Protein AF-A0A9X2R9X2-F1 (afdb_monomer)

Solvent-accessible surface area (backbone atoms only — not comparable to full-atom values): 8849 Å² total; per-residue (Å²): 135,86,80,82,78,82,82,74,52,70,68,59,53,52,48,53,51,54,56,55,59,63,67,68,75,62,70,73,68,65,77,63,42,38,54,42,75,34,48,37,41,43,43,70,66,67,24,41,33,23,53,71,89,38,83,76,51,44,25,75,41,77,47,82,42,57,13,72,48,71,43,44,38,40,38,40,44,93,69,34,50,70,48,76,49,66,34,38,56,38,80,40,75,71,48,54,66,56,68,79,75,51,66,75,68,50,60,52,51,33,58,73,57,15,47,35,34,35,46,40,69,60,61,47,69,55,76,58,50,67,56,75,76,83,74,64,73,75,73,82,75,79,82,85,73,79,85,132

Structure (mmCIF, N/CA/C/O backbone):
data_AF-A0A9X2R9X2-F1
#
_entry.id   AF-A0A9X2R9X2-F1
#
loop_
_atom_site.group_PDB
_atom_site.id
_atom_site.type_symbol
_atom_site.label_atom_id
_atom_site.label_alt_id
_atom_site.label_comp_id
_atom_site.label_asym_id
_atom_site.label_entity_id
_atom_site.label_seq_id
_atom_site.pdbx_PDB_ins_code
_atom_site.Cartn_x
_atom_site.Cartn_y
_atom_site.Cartn_z
_atom_site.occupancy
_atom_site.B_iso_or_equiv
_atom_site.auth_seq_id
_atom_site.auth_comp_id
_atom_site.auth_asym_id
_atom_site.auth_atom_id
_atom_site.pdbx_PDB_model_num
ATOM 1 N N . MET A 1 1 ? 59.085 -15.765 -18.325 1.00 49.28 1 MET A N 1
ATOM 2 C CA . MET A 1 1 ? 58.396 -15.341 -19.565 1.00 49.28 1 MET A CA 1
ATOM 3 C C . MET A 1 1 ? 57.311 -14.327 -19.203 1.00 49.28 1 MET A C 1
ATOM 5 O O . MET A 1 1 ? 56.300 -14.744 -18.647 1.00 49.28 1 MET A O 1
ATOM 9 N N . PRO A 1 2 ? 57.519 -13.015 -19.410 1.00 61.78 2 PRO A N 1
ATOM 10 C CA . PRO A 1 2 ? 56.484 -12.015 -19.148 1.00 61.78 2 PRO A CA 1
ATOM 11 C C . PRO A 1 2 ? 55.425 -12.047 -20.263 1.00 61.78 2 PRO A C 1
ATOM 13 O O . PRO A 1 2 ? 55.761 -11.990 -21.443 1.00 61.78 2 PRO A O 1
ATOM 16 N N . LYS A 1 3 ? 54.145 -12.179 -19.891 1.00 57.34 3 LYS A N 1
ATOM 17 C CA . LYS A 1 3 ? 53.012 -12.080 -20.823 1.00 57.34 3 LYS A CA 1
ATOM 18 C C . LYS A 1 3 ? 52.876 -10.620 -21.269 1.00 57.34 3 LYS A C 1
ATOM 20 O O . LYS A 1 3 ? 52.757 -9.734 -20.426 1.00 57.34 3 LYS A O 1
ATOM 25 N N . SER A 1 4 ? 52.917 -10.372 -22.575 1.00 58.81 4 SER A N 1
ATOM 26 C CA . SER A 1 4 ? 52.686 -9.053 -23.162 1.00 58.81 4 SER A CA 1
ATOM 27 C C . SER A 1 4 ? 51.247 -8.611 -22.893 1.00 58.81 4 SER A C 1
ATOM 29 O O . SER A 1 4 ? 50.287 -9.301 -23.229 1.00 58.81 4 SER A O 1
ATOM 31 N N . ILE A 1 5 ? 51.097 -7.459 -22.245 1.00 67.75 5 ILE A N 1
ATOM 32 C CA . ILE A 1 5 ? 49.796 -6.856 -21.957 1.00 67.75 5 ILE A CA 1
ATOM 33 C C . ILE A 1 5 ? 49.322 -6.162 -23.244 1.00 67.75 5 ILE A C 1
ATOM 35 O O . ILE A 1 5 ? 50.060 -5.321 -23.764 1.00 67.75 5 ILE A O 1
ATOM 39 N N . PRO A 1 6 ? 48.133 -6.480 -23.790 1.00 65.56 6 PRO A N 1
ATOM 40 C CA . PRO A 1 6 ? 47.664 -5.843 -25.014 1.00 65.56 6 PRO A CA 1
ATOM 41 C C . PRO A 1 6 ? 47.352 -4.360 -24.767 1.00 65.56 6 PRO A C 1
ATOM 43 O O . PRO A 1 6 ? 46.570 -3.993 -23.886 1.00 65.56 6 PRO A O 1
ATOM 46 N N . LEU A 1 7 ? 47.976 -3.496 -25.570 1.00 71.81 7 LEU A N 1
ATOM 47 C CA . LEU A 1 7 ? 47.722 -2.058 -25.615 1.00 71.81 7 LEU A CA 1
ATOM 48 C C . LEU A 1 7 ? 46.351 -1.808 -26.254 1.00 71.81 7 LEU A C 1
ATOM 50 O O . LEU A 1 7 ? 46.219 -1.703 -27.469 1.00 71.81 7 LEU A O 1
ATOM 54 N N . VAL A 1 8 ? 45.311 -1.724 -25.428 1.00 71.75 8 VAL A N 1
ATOM 55 C CA . VAL A 1 8 ? 44.004 -1.215 -25.863 1.00 71.75 8 VAL A CA 1
ATOM 56 C C . VAL A 1 8 ? 44.128 0.266 -26.257 1.00 71.75 8 VAL A C 1
ATOM 58 O O . VAL A 1 8 ? 44.665 1.047 -25.462 1.00 71.75 8 VAL A O 1
ATOM 61 N N . PRO A 1 9 ? 43.646 0.672 -27.449 1.00 79.44 9 PRO A N 1
ATOM 62 C CA . PRO A 1 9 ? 43.796 2.035 -27.947 1.00 79.44 9 PRO A CA 1
ATOM 63 C C . PRO A 1 9 ? 43.114 3.044 -27.017 1.00 79.44 9 PRO A C 1
ATOM 65 O O . PRO A 1 9 ? 42.074 2.757 -26.421 1.00 79.44 9 PRO A O 1
ATOM 68 N N . SER A 1 10 ? 43.691 4.242 -26.901 1.00 72.69 10 SER A N 1
ATOM 69 C CA . SER A 1 10 ? 43.192 5.316 -26.026 1.00 72.69 10 SER A CA 1
ATOM 70 C C . SER A 1 10 ? 41.718 5.646 -26.281 1.00 72.69 10 SER A C 1
ATOM 72 O O . SER A 1 10 ? 40.975 5.857 -25.329 1.00 72.69 10 SER A O 1
ATOM 74 N N . ALA A 1 11 ? 41.263 5.571 -27.535 1.00 75.88 11 ALA A N 1
ATOM 75 C CA . ALA A 1 11 ? 39.859 5.740 -27.908 1.00 75.88 11 ALA A CA 1
ATOM 76 C C . ALA A 1 11 ? 38.932 4.658 -27.316 1.00 75.88 11 ALA A C 1
ATOM 78 O O . ALA A 1 11 ? 37.831 4.971 -26.872 1.00 75.88 11 ALA A O 1
ATOM 79 N N . LEU A 1 12 ? 39.383 3.400 -27.245 1.00 79.00 12 LEU A N 1
ATOM 80 C CA . LEU A 1 12 ? 38.614 2.301 -26.651 1.00 79.00 12 LEU A CA 1
ATOM 81 C C . LEU A 1 12 ? 38.564 2.415 -25.124 1.00 79.00 12 LEU A C 1
ATOM 83 O O . LEU A 1 12 ? 37.537 2.120 -24.520 1.00 79.00 12 LEU A O 1
ATOM 87 N N . ARG A 1 13 ? 39.640 2.907 -24.497 1.00 79.69 13 ARG A N 1
ATOM 88 C CA . ARG A 1 13 ? 39.642 3.228 -23.061 1.00 79.69 13 ARG A CA 1
ATOM 89 C C . ARG A 1 13 ? 38.663 4.356 -22.743 1.00 79.69 13 ARG A C 1
ATOM 91 O O . ARG A 1 13 ? 37.858 4.204 -21.832 1.00 79.69 13 ARG A O 1
ATOM 98 N N . SER A 1 14 ? 38.685 5.442 -23.517 1.00 80.88 14 SER A N 1
ATOM 99 C CA . SER A 1 14 ? 37.747 6.557 -23.347 1.00 80.88 14 SER A CA 1
ATOM 100 C C . SER A 1 14 ? 36.295 6.127 -23.564 1.00 80.88 14 SER A C 1
ATOM 102 O O . SER A 1 14 ? 35.425 6.537 -22.801 1.00 80.88 14 SER A O 1
ATOM 104 N N . LEU A 1 15 ? 36.033 5.251 -24.541 1.00 81.44 15 LEU A N 1
ATOM 105 C CA . LEU A 1 15 ? 34.699 4.697 -24.782 1.00 81.44 15 LEU A CA 1
ATOM 106 C C . LEU A 1 15 ? 34.217 3.818 -23.617 1.00 81.44 15 LEU A C 1
ATOM 108 O O . LEU A 1 15 ? 33.078 3.958 -23.188 1.00 81.44 15 LEU A O 1
ATOM 112 N N . LEU A 1 16 ? 35.079 2.959 -23.063 1.00 82.06 16 LEU A N 1
ATOM 113 C CA . LEU A 1 16 ? 34.740 2.138 -21.894 1.00 82.06 16 LEU A CA 1
ATOM 114 C C . LEU A 1 16 ? 34.454 2.992 -20.652 1.00 82.06 16 LEU A C 1
ATOM 116 O O . LEU A 1 16 ? 33.519 2.693 -19.916 1.00 82.06 16 LEU A O 1
ATOM 120 N N . VAL A 1 17 ? 35.212 4.074 -20.444 1.00 81.81 17 VAL A N 1
ATOM 121 C CA . VAL A 1 17 ? 34.971 5.027 -19.347 1.00 81.81 17 VAL A CA 1
ATOM 122 C C . VAL A 1 17 ? 33.648 5.774 -19.540 1.00 81.81 17 VAL A C 1
ATOM 124 O O . VAL A 1 17 ? 32.902 5.928 -18.576 1.00 81.81 17 VAL A O 1
ATOM 127 N N . LEU A 1 18 ? 33.323 6.187 -20.770 1.00 78.81 18 LEU A N 1
ATOM 128 C CA . LEU A 1 18 ? 32.063 6.865 -21.089 1.00 78.81 18 LEU A CA 1
ATOM 129 C C . LEU A 1 18 ? 30.845 5.939 -20.914 1.00 78.81 18 LEU A C 1
ATOM 131 O O . LEU A 1 18 ? 29.819 6.349 -20.384 1.00 78.81 18 LEU A O 1
ATOM 135 N N . VAL A 1 19 ? 30.950 4.672 -21.324 1.00 77.44 19 VAL A N 1
ATOM 136 C CA . VAL A 1 19 ? 29.879 3.679 -21.125 1.00 77.44 19 VAL A CA 1
ATOM 137 C C . VAL A 1 19 ? 29.709 3.350 -19.637 1.00 77.44 19 VAL A C 1
ATOM 139 O O . VAL A 1 19 ? 28.582 3.255 -19.154 1.00 77.44 19 VAL A O 1
ATOM 142 N N . ALA A 1 20 ? 30.811 3.230 -18.889 1.00 74.19 20 ALA A N 1
ATOM 143 C CA . ALA A 1 20 ? 30.767 2.986 -17.450 1.00 74.19 20 ALA A CA 1
ATOM 144 C C . ALA A 1 20 ? 30.157 4.163 -16.666 1.00 74.19 20 ALA A C 1
ATOM 146 O O . ALA A 1 20 ? 29.413 3.932 -15.713 1.00 74.19 20 ALA A O 1
ATOM 147 N N . SER A 1 21 ? 30.419 5.413 -17.068 1.00 71.25 21 SER A N 1
ATOM 148 C CA . SER A 1 21 ? 29.869 6.593 -16.388 1.00 71.25 21 SER A CA 1
ATOM 149 C C . SER A 1 21 ? 28.363 6.761 -16.608 1.00 71.25 21 SER A C 1
ATOM 151 O O . SER A 1 21 ? 27.658 7.167 -15.686 1.00 71.25 21 SER A O 1
ATOM 153 N N . VAL A 1 22 ? 27.841 6.367 -17.775 1.00 68.19 22 VAL A N 1
ATOM 154 C CA . VAL A 1 22 ? 26.391 6.356 -18.049 1.00 68.19 22 VAL A CA 1
ATOM 155 C C . VAL A 1 22 ? 25.655 5.320 -17.183 1.00 68.19 22 VAL A C 1
ATOM 157 O O . VAL A 1 22 ? 24.515 5.551 -16.787 1.00 68.19 22 VAL A O 1
ATOM 160 N N . GLY A 1 23 ? 26.311 4.218 -16.804 1.00 60.62 23 GLY A N 1
ATOM 161 C CA . GLY A 1 23 ? 25.729 3.178 -15.943 1.00 60.62 23 GLY A CA 1
ATOM 162 C C . GLY A 1 23 ? 25.521 3.574 -14.473 1.00 60.62 23 GLY A C 1
ATOM 163 O O . GLY A 1 23 ? 24.787 2.888 -13.765 1.00 60.62 23 GLY A O 1
ATOM 164 N N . MET A 1 24 ? 26.128 4.669 -13.998 1.00 57.66 24 MET A N 1
ATOM 165 C CA . MET A 1 24 ? 26.026 5.109 -12.594 1.00 57.66 24 MET A CA 1
ATOM 166 C C . MET A 1 24 ? 24.882 6.102 -12.319 1.00 57.66 24 MET A C 1
ATOM 168 O O . MET A 1 24 ? 24.639 6.441 -11.164 1.00 57.66 24 MET A O 1
ATOM 172 N N . VAL A 1 25 ? 24.127 6.533 -13.337 1.00 60.47 25 VAL A N 1
ATOM 173 C CA . VAL A 1 25 ? 23.000 7.486 -13.187 1.00 60.47 25 VAL A CA 1
ATOM 174 C C . VAL A 1 25 ? 21.664 6.765 -12.888 1.00 60.47 25 VAL A C 1
ATOM 176 O O . VAL A 1 25 ? 20.583 7.297 -13.101 1.00 60.47 25 VAL A O 1
ATOM 179 N N . GLY A 1 26 ? 21.710 5.530 -12.375 1.00 54.97 26 GLY A N 1
ATOM 180 C CA . GLY A 1 26 ? 20.526 4.693 -12.116 1.00 54.97 26 GLY A CA 1
ATOM 181 C C . GLY A 1 26 ? 19.912 4.800 -10.713 1.00 54.97 26 GLY A C 1
ATOM 182 O O . GLY A 1 26 ? 18.941 4.109 -10.424 1.00 54.97 26 GLY A O 1
ATOM 183 N N . CYS A 1 27 ? 20.458 5.618 -9.809 1.00 57.19 27 CYS A N 1
ATOM 184 C CA . CYS A 1 27 ? 20.072 5.564 -8.391 1.00 57.19 27 CYS A CA 1
ATOM 185 C C . CYS A 1 27 ? 18.760 6.300 -8.048 1.00 57.19 27 CYS A C 1
ATOM 187 O O . CYS A 1 27 ? 18.189 6.052 -6.989 1.00 57.19 27 CYS A O 1
ATOM 189 N N . ALA A 1 28 ? 18.248 7.177 -8.919 1.00 49.69 28 ALA A N 1
ATOM 190 C CA . ALA A 1 28 ? 17.051 7.975 -8.621 1.00 49.69 28 ALA A CA 1
ATOM 191 C C . ALA A 1 28 ? 15.722 7.208 -8.803 1.00 49.69 28 ALA A C 1
ATOM 193 O O . ALA A 1 28 ? 14.727 7.541 -8.161 1.00 49.69 28 ALA A O 1
ATOM 194 N N . THR A 1 29 ? 15.697 6.152 -9.622 1.00 50.81 29 THR A N 1
ATOM 195 C CA . THR A 1 29 ? 14.499 5.332 -9.900 1.00 50.81 29 THR A CA 1
ATOM 196 C C . THR A 1 29 ? 14.206 4.276 -8.830 1.00 50.81 29 THR A C 1
ATOM 198 O O . THR A 1 29 ? 13.121 3.706 -8.810 1.00 50.81 29 THR A O 1
ATOM 201 N N . LEU A 1 30 ? 15.137 4.033 -7.903 1.00 46.12 30 LEU A N 1
ATOM 202 C CA . LEU A 1 30 ? 14.962 3.091 -6.790 1.00 46.12 30 LEU A CA 1
ATOM 203 C C . LEU A 1 30 ? 14.239 3.700 -5.580 1.00 46.12 30 LEU A C 1
ATOM 205 O O . LEU A 1 30 ? 13.694 2.959 -4.766 1.00 46.12 30 LEU A O 1
ATOM 209 N N . ILE A 1 31 ? 14.218 5.032 -5.462 1.00 46.25 31 ILE A N 1
ATOM 210 C CA . ILE A 1 31 ? 13.685 5.728 -4.277 1.00 46.25 31 ILE A CA 1
ATOM 211 C C . ILE A 1 31 ? 12.170 5.988 -4.399 1.00 46.25 31 ILE A C 1
ATOM 213 O O . ILE A 1 31 ? 11.473 6.017 -3.392 1.00 46.25 31 ILE A O 1
ATOM 217 N N . HIS A 1 32 ? 11.622 6.049 -5.618 1.00 49.69 32 HIS A N 1
ATOM 218 C CA . HIS A 1 32 ? 10.172 6.044 -5.875 1.00 49.69 32 HIS A CA 1
ATOM 219 C C . HIS A 1 32 ? 9.722 4.654 -6.352 1.00 49.69 32 HIS A C 1
ATOM 221 O O . HIS A 1 32 ? 9.221 4.492 -7.462 1.00 49.69 32 HIS A O 1
ATOM 227 N N . GLY A 1 33 ? 10.001 3.631 -5.540 1.00 62.97 33 GLY A N 1
ATOM 228 C CA . GLY A 1 33 ? 9.842 2.225 -5.916 1.00 62.97 33 GLY A CA 1
ATOM 229 C C . GLY A 1 33 ? 8.409 1.798 -6.273 1.00 62.97 33 GLY A C 1
ATOM 230 O O . GLY A 1 33 ? 7.433 2.516 -6.073 1.00 62.97 33 GLY A O 1
ATOM 231 N N . SER A 1 34 ? 8.277 0.552 -6.744 1.00 69.06 34 SER A N 1
ATOM 232 C CA . SER A 1 34 ? 7.022 -0.121 -7.134 1.00 69.06 34 SER A CA 1
ATOM 233 C C . SER A 1 34 ? 6.008 -0.338 -6.001 1.00 69.06 34 SER A C 1
ATOM 235 O O . SER A 1 34 ? 5.054 -1.104 -6.159 1.00 69.06 34 SER A O 1
ATOM 237 N N . SER A 1 35 ? 6.258 0.241 -4.831 1.00 79.31 35 SER A N 1
ATOM 238 C CA . SER A 1 35 ? 5.530 -0.002 -3.594 1.00 79.31 35 SER A CA 1
ATOM 239 C C . SER A 1 35 ? 5.037 1.313 -2.993 1.00 79.31 35 SER A C 1
ATOM 241 O O . SER A 1 35 ? 5.573 2.389 -3.260 1.00 79.31 35 SER A O 1
ATOM 243 N N . GLN A 1 36 ? 3.961 1.241 -2.229 1.00 80.19 36 GLN A N 1
ATOM 244 C CA . GLN A 1 36 ? 3.311 2.358 -1.561 1.00 80.19 36 GLN A CA 1
ATOM 245 C C . GLN A 1 36 ? 3.056 1.960 -0.114 1.00 80.19 36 GLN A C 1
ATOM 247 O O . GLN A 1 36 ? 2.604 0.847 0.152 1.00 80.19 36 GLN A O 1
ATOM 252 N N . GLU A 1 37 ? 3.370 2.867 0.802 1.00 85.50 37 GLU A N 1
ATOM 253 C CA . GLU A 1 37 ? 2.920 2.777 2.185 1.00 85.50 37 GLU A CA 1
ATOM 254 C C . GLU A 1 37 ? 1.441 3.151 2.234 1.00 85.50 37 GLU A C 1
ATOM 256 O O . GLU A 1 37 ? 1.042 4.202 1.732 1.00 85.50 37 GLU A O 1
ATOM 261 N N . ILE A 1 38 ? 0.634 2.260 2.795 1.00 87.00 38 ILE A N 1
ATOM 262 C CA . ILE A 1 38 ? -0.783 2.470 3.057 1.00 87.00 38 ILE A CA 1
ATOM 263 C C . ILE A 1 38 ? -0.946 2.540 4.565 1.00 87.00 38 ILE A C 1
ATOM 265 O O . ILE A 1 38 ? -0.633 1.580 5.273 1.00 87.00 38 ILE A O 1
ATOM 269 N N . VAL A 1 39 ? -1.441 3.680 5.032 1.00 88.75 39 VAL A N 1
ATOM 270 C CA . VAL A 1 39 ? -1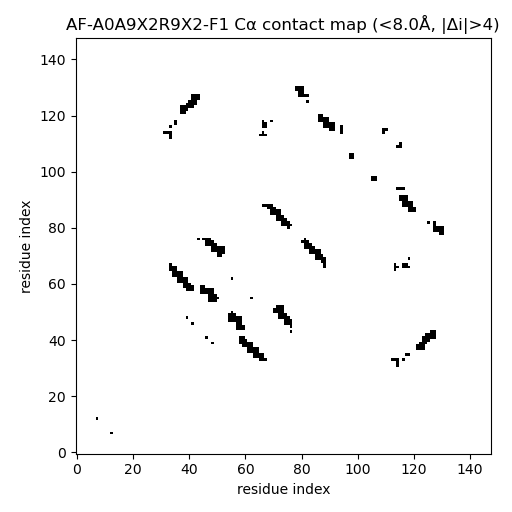.818 3.884 6.429 1.00 88.75 39 VAL A CA 1
ATOM 271 C C . VAL A 1 39 ? -3.283 3.489 6.581 1.00 88.75 39 VAL A C 1
ATOM 273 O O . VAL A 1 39 ? -4.137 3.948 5.811 1.00 88.75 39 VAL A O 1
ATOM 276 N N . VAL A 1 40 ? -3.547 2.605 7.540 1.00 87.50 40 VAL A N 1
ATOM 277 C CA . VAL A 1 40 ? -4.884 2.129 7.890 1.00 87.50 40 VAL A CA 1
ATOM 278 C C . VAL A 1 40 ? -5.198 2.587 9.307 1.00 87.50 40 VAL A C 1
ATOM 280 O O . VAL A 1 40 ? -4.544 2.183 10.272 1.00 87.50 40 VAL A O 1
ATOM 283 N N . GLU A 1 41 ? -6.215 3.427 9.417 1.00 89.75 41 GLU A N 1
ATOM 284 C CA . GLU A 1 41 ? -6.738 3.960 10.672 1.00 89.75 41 GLU A CA 1
ATOM 285 C C . GLU A 1 41 ? -8.212 3.574 10.795 1.00 89.75 41 GLU A C 1
ATOM 287 O O . GLU A 1 41 ? -8.872 3.283 9.800 1.00 89.75 41 GLU A O 1
ATOM 292 N N . SER A 1 42 ? -8.752 3.558 12.008 1.00 84.62 42 SER A N 1
ATOM 293 C CA . SER A 1 42 ? -10.188 3.384 12.215 1.00 84.62 42 SER A CA 1
ATOM 294 C C . SER A 1 42 ? -10.643 4.133 13.454 1.00 84.62 42 SER A C 1
ATOM 296 O O . SER A 1 42 ? -9.860 4.380 14.373 1.00 84.62 42 SER A O 1
ATOM 298 N N . THR A 1 43 ? -11.928 4.475 13.472 1.00 84.94 43 THR A N 1
ATOM 299 C CA . THR A 1 43 ? -12.626 4.910 14.684 1.00 84.94 43 THR A CA 1
ATOM 300 C C . THR A 1 43 ? -13.786 3.943 14.934 1.00 84.94 43 THR A C 1
ATOM 302 O O . THR A 1 43 ? -14.661 3.854 14.069 1.00 84.94 43 THR A O 1
ATOM 305 N N . PRO A 1 44 ? -13.809 3.205 16.063 1.00 84.00 44 PRO A N 1
ATOM 306 C CA . PRO A 1 44 ? -12.817 3.185 17.151 1.00 84.00 44 PRO A CA 1
ATOM 307 C C . PRO A 1 44 ? -11.452 2.592 16.737 1.00 84.00 44 PRO A C 1
ATOM 309 O O . PRO A 1 44 ? -11.342 1.918 15.710 1.00 84.00 44 PRO A O 1
ATOM 312 N N . SER A 1 45 ? -10.413 2.885 17.526 1.00 83.69 45 SER A N 1
ATOM 313 C CA . SER A 1 45 ? -9.064 2.316 17.379 1.00 83.69 45 SER A CA 1
ATOM 314 C C . SER A 1 45 ? -9.009 0.850 17.831 1.00 83.69 45 SER A C 1
ATOM 316 O O . SER A 1 45 ? -9.950 0.379 18.465 1.00 83.69 45 SER A O 1
ATOM 318 N N . GLU A 1 46 ? -7.892 0.166 17.563 1.00 87.56 46 GLU A N 1
ATOM 319 C CA . GLU A 1 46 ? -7.655 -1.254 17.896 1.00 87.56 46 GLU A CA 1
ATOM 320 C C . GLU A 1 46 ? -8.461 -2.251 17.039 1.00 87.56 46 GLU A C 1
ATOM 322 O O . GLU A 1 46 ? -8.689 -3.392 17.434 1.00 87.56 46 GLU A O 1
ATOM 327 N N . ALA A 1 47 ? -8.840 -1.844 15.823 1.00 89.44 47 ALA A N 1
ATOM 328 C CA . ALA A 1 47 ? -9.535 -2.712 14.875 1.00 89.44 47 ALA A CA 1
ATOM 329 C C . ALA A 1 47 ? -8.56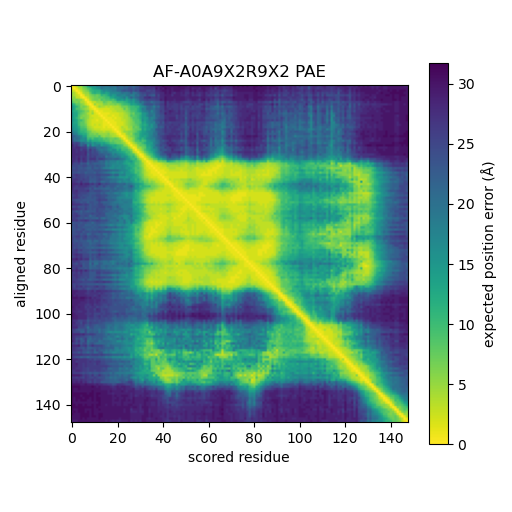9 -3.634 14.142 1.00 89.44 47 ALA A C 1
ATOM 331 O O . ALA A 1 47 ? -7.551 -3.193 13.612 1.00 89.44 47 ALA A O 1
ATOM 332 N N . GLN A 1 48 ? -8.916 -4.916 14.061 1.00 92.50 48 GLN A N 1
ATOM 333 C CA . GLN A 1 48 ? -8.147 -5.931 13.350 1.00 92.50 48 GLN A CA 1
ATOM 334 C C . GLN A 1 48 ? -8.189 -5.665 11.845 1.00 92.50 48 GLN A C 1
ATOM 336 O O . GLN A 1 48 ? -9.261 -5.573 11.247 1.00 92.50 48 GLN A O 1
ATOM 341 N N . VAL A 1 49 ? -7.016 -5.580 11.224 1.00 92.06 49 VAL A N 1
ATOM 342 C CA . VAL A 1 49 ? -6.842 -5.307 9.797 1.00 92.06 49 VAL A CA 1
ATOM 343 C C . VAL A 1 49 ? -6.310 -6.541 9.083 1.00 92.06 49 VAL A C 1
ATOM 345 O O . VAL A 1 49 ? -5.249 -7.083 9.417 1.00 92.06 49 VAL A O 1
ATOM 348 N N . GLU A 1 50 ? -6.998 -6.927 8.015 1.00 94.62 50 GLU A N 1
ATOM 349 C CA . GLU A 1 50 ? -6.574 -7.970 7.093 1.00 94.62 50 GLU A CA 1
ATOM 350 C C . GLU A 1 50 ? -6.365 -7.417 5.685 1.00 94.62 50 GLU A C 1
ATOM 352 O O . GLU A 1 50 ? -7.162 -6.628 5.177 1.00 94.62 50 GLU A O 1
ATOM 357 N N . VAL A 1 51 ? -5.321 -7.899 5.011 1.00 93.38 51 VAL A N 1
ATOM 358 C CA . VAL A 1 51 ? -5.062 -7.622 3.593 1.00 93.38 51 VAL A CA 1
ATOM 359 C C . VAL A 1 51 ? -5.094 -8.941 2.827 1.00 93.38 51 VAL A C 1
ATOM 361 O O . VAL A 1 51 ? -4.275 -9.829 3.065 1.00 93.38 51 VAL A O 1
ATOM 364 N N . ASN A 1 52 ? -6.035 -9.081 1.890 1.00 92.06 52 ASN A N 1
ATOM 365 C CA . ASN A 1 52 ? -6.307 -10.315 1.141 1.00 92.06 52 ASN A CA 1
ATOM 366 C C . ASN A 1 52 ? -6.511 -11.543 2.056 1.00 92.06 52 ASN A C 1
ATOM 368 O O . ASN A 1 52 ? -5.996 -12.625 1.767 1.00 92.06 52 ASN A O 1
ATOM 372 N N . GLY A 1 53 ? -7.210 -11.355 3.181 1.00 88.44 53 GLY A N 1
ATOM 373 C CA . GLY A 1 53 ? -7.470 -12.405 4.175 1.00 88.44 53 GLY A CA 1
ATOM 374 C C . GLY A 1 53 ? -6.244 -12.822 4.997 1.00 88.44 53 GLY A C 1
ATOM 375 O O . GLY A 1 53 ? -6.229 -13.910 5.566 1.00 88.44 53 GLY A O 1
ATOM 376 N N . ARG A 1 54 ? -5.177 -12.009 5.018 1.00 91.50 54 ARG A N 1
ATOM 377 C CA . ARG A 1 54 ? -4.022 -12.208 5.905 1.00 91.50 54 ARG A CA 1
ATOM 378 C C . ARG A 1 54 ? -4.000 -11.120 6.976 1.00 91.50 54 ARG A C 1
ATOM 380 O O . ARG A 1 54 ? -4.043 -9.950 6.590 1.00 91.50 54 ARG A O 1
ATOM 387 N N . PRO A 1 55 ? -3.867 -11.469 8.265 1.00 91.25 55 PRO A N 1
ATOM 388 C CA . PRO A 1 55 ? -3.793 -10.484 9.335 1.00 91.25 55 PRO A CA 1
ATOM 389 C C . PRO A 1 55 ? -2.511 -9.658 9.205 1.00 91.25 55 PRO A C 1
ATOM 391 O O . PRO A 1 55 ? -1.424 -10.208 8.998 1.00 91.25 55 PRO A O 1
ATOM 394 N N . VAL A 1 56 ? -2.653 -8.337 9.294 1.00 90.88 56 VAL A N 1
ATOM 395 C CA . VAL A 1 56 ? -1.545 -7.370 9.208 1.00 90.88 56 VAL A CA 1
ATOM 396 C C . VAL A 1 56 ? -1.290 -6.691 10.553 1.00 90.88 56 VAL A C 1
ATOM 398 O O . VAL A 1 56 ? -0.146 -6.350 10.845 1.00 90.88 56 VAL A O 1
ATOM 401 N N . GLY A 1 57 ? -2.319 -6.539 11.386 1.00 91.00 57 GLY A N 1
ATOM 402 C CA . GLY A 1 57 ? -2.217 -5.964 12.727 1.00 91.00 57 GLY A CA 1
ATOM 403 C C . GLY A 1 57 ? -3.512 -5.276 13.140 1.00 91.00 57 GLY A C 1
ATOM 404 O O . GLY A 1 57 ? -4.558 -5.534 12.552 1.00 91.00 57 GLY A O 1
ATOM 405 N N . GLU A 1 58 ? -3.419 -4.387 14.121 1.00 92.56 58 GLU A N 1
ATOM 406 C CA . GLU A 1 58 ? -4.534 -3.583 14.630 1.00 92.56 58 GLU A CA 1
ATOM 407 C C . GLU A 1 58 ? -4.337 -2.103 14.272 1.00 92.56 58 GLU A C 1
ATOM 409 O O . GLU A 1 58 ? -3.201 -1.647 14.126 1.00 92.56 58 GLU A O 1
ATOM 414 N N . THR A 1 59 ? -5.420 -1.347 14.090 1.00 89.00 59 THR A N 1
ATOM 415 C CA . THR A 1 59 ? -5.349 0.089 13.787 1.00 89.00 59 THR A CA 1
ATOM 416 C C . THR A 1 59 ? -4.898 0.911 15.007 1.00 89.00 59 THR A C 1
ATOM 418 O O . THR A 1 59 ? -5.361 0.662 16.122 1.00 89.00 59 THR A O 1
ATOM 421 N N . PRO A 1 60 ? -4.059 1.951 14.825 1.00 89.88 60 PRO A N 1
ATOM 422 C CA . PRO A 1 60 ? -3.455 2.403 13.568 1.00 89.88 60 PRO A CA 1
ATOM 423 C C . PRO A 1 60 ? -2.259 1.534 13.132 1.00 89.88 60 PRO A C 1
ATOM 425 O O . PRO A 1 60 ? -1.353 1.263 13.919 1.00 89.88 60 PRO A O 1
ATOM 428 N N . THR A 1 61 ? -2.217 1.148 11.851 1.00 87.94 61 THR A N 1
ATOM 429 C CA . THR A 1 61 ? -1.117 0.350 11.275 1.00 87.94 61 THR A CA 1
ATOM 430 C C . THR A 1 61 ? -0.711 0.839 9.885 1.00 87.94 61 THR A C 1
ATOM 432 O O . THR A 1 61 ? -1.513 1.414 9.149 1.00 87.94 61 THR A O 1
ATOM 435 N N . THR A 1 62 ? 0.541 0.583 9.504 1.00 88.19 62 THR A N 1
ATOM 436 C CA . THR A 1 62 ? 1.093 0.936 8.189 1.00 88.19 62 THR A CA 1
ATOM 437 C C . THR A 1 62 ? 1.587 -0.317 7.484 1.00 88.19 62 THR A C 1
ATOM 439 O O . THR A 1 62 ? 2.382 -1.081 8.033 1.00 88.19 62 THR A O 1
ATOM 442 N N . THR A 1 63 ? 1.161 -0.516 6.236 1.00 86.38 63 THR A N 1
ATOM 443 C CA . THR A 1 63 ? 1.564 -1.662 5.411 1.00 86.38 63 THR A CA 1
ATOM 444 C C . THR A 1 63 ? 2.146 -1.223 4.073 1.00 86.38 63 THR A C 1
ATOM 446 O O . THR A 1 63 ? 1.697 -0.251 3.469 1.00 86.38 63 THR A O 1
ATOM 449 N N . VAL A 1 64 ? 3.166 -1.935 3.590 1.00 88.56 64 VAL A N 1
ATOM 450 C CA . VAL A 1 64 ? 3.837 -1.638 2.317 1.00 88.56 64 VAL A CA 1
ATOM 451 C C . VAL A 1 64 ? 3.305 -2.574 1.236 1.00 88.56 64 VAL A C 1
ATOM 453 O O . VAL A 1 64 ? 3.605 -3.771 1.230 1.00 88.56 64 VAL A O 1
ATOM 456 N N . LEU A 1 65 ? 2.546 -2.031 0.285 1.00 87.81 65 LEU A N 1
ATOM 457 C CA . LEU A 1 65 ? 1.895 -2.792 -0.786 1.00 87.81 65 LEU A CA 1
ATOM 458 C C . LEU A 1 65 ? 2.467 -2.433 -2.158 1.00 87.81 65 LEU A C 1
ATOM 460 O O . LEU A 1 65 ? 2.924 -1.317 -2.384 1.00 87.81 65 LEU A O 1
ATOM 464 N N . LYS A 1 66 ? 2.452 -3.377 -3.105 1.00 85.81 66 LYS A 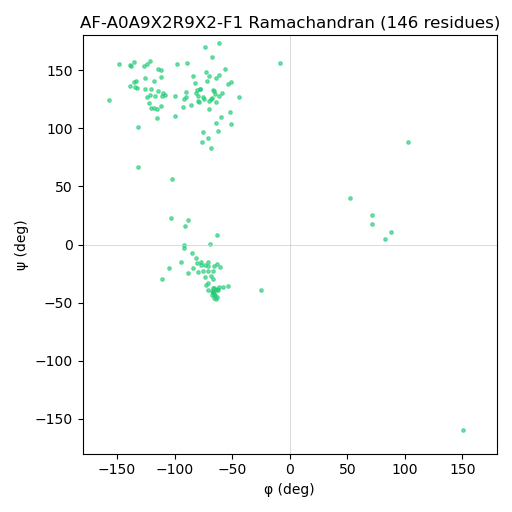N 1
ATOM 465 C CA . LYS A 1 66 ? 2.923 -3.116 -4.474 1.00 85.81 66 LYS A CA 1
ATOM 466 C C . LYS A 1 66 ? 1.860 -2.351 -5.253 1.00 85.81 66 LYS A C 1
ATOM 468 O O . LYS A 1 66 ? 0.712 -2.764 -5.286 1.00 85.81 66 LYS A O 1
ATOM 473 N N . ARG A 1 67 ? 2.241 -1.297 -5.970 1.00 84.62 67 ARG A N 1
ATOM 474 C CA . ARG A 1 67 ? 1.283 -0.423 -6.671 1.00 84.62 67 ARG A CA 1
ATOM 475 C C . ARG A 1 67 ? 0.618 -1.067 -7.887 1.00 84.62 67 ARG A C 1
ATOM 477 O O . ARG A 1 67 ? -0.420 -0.602 -8.333 1.00 84.62 67 ARG A O 1
ATOM 484 N N . ASN A 1 68 ? 1.198 -2.141 -8.425 1.00 79.81 68 ASN A N 1
ATOM 485 C CA . ASN A 1 68 ? 0.730 -2.810 -9.641 1.00 79.81 68 ASN A CA 1
ATOM 486 C C . ASN A 1 68 ? -0.277 -3.950 -9.401 1.00 79.81 68 ASN A C 1
ATOM 488 O O . ASN A 1 68 ? -0.460 -4.786 -10.288 1.00 79.81 68 ASN A O 1
ATOM 492 N N . ARG A 1 69 ? -0.880 -4.042 -8.209 1.00 82.62 69 ARG A N 1
ATOM 493 C CA . ARG A 1 69 ? -1.836 -5.103 -7.850 1.00 82.62 69 ARG A CA 1
ATOM 494 C C . ARG A 1 69 ? -3.018 -4.551 -7.075 1.00 82.62 69 ARG A C 1
ATOM 496 O O . ARG A 1 69 ? -2.894 -3.553 -6.381 1.00 82.62 69 ARG A O 1
ATOM 503 N N . GLU A 1 70 ? -4.138 -5.245 -7.186 1.00 87.06 70 GLU A N 1
ATOM 504 C CA . GLU A 1 70 ? -5.331 -4.991 -6.387 1.00 87.06 70 GLU A CA 1
ATOM 505 C C . GLU A 1 70 ? -5.243 -5.706 -5.031 1.00 87.06 70 GLU A C 1
ATOM 507 O O . GLU A 1 70 ? -4.691 -6.811 -4.939 1.00 87.06 70 GLU A O 1
ATOM 512 N N . TYR A 1 71 ? -5.779 -5.072 -3.986 1.00 90.81 71 TYR A N 1
ATOM 513 C CA . TYR A 1 71 ? -5.837 -5.618 -2.630 1.00 90.81 71 TYR A CA 1
ATOM 514 C C . TYR A 1 71 ? -7.223 -5.417 -2.023 1.00 90.81 71 TYR A C 1
ATOM 516 O O . TYR A 1 71 ? -7.772 -4.322 -2.088 1.00 90.81 71 TYR A O 1
ATOM 524 N N . SER A 1 72 ? -7.759 -6.450 -1.380 1.00 91.81 72 SER A N 1
ATOM 525 C CA . SER A 1 72 ? -8.933 -6.349 -0.514 1.00 91.81 72 SER A CA 1
ATOM 526 C C . SER A 1 72 ? -8.474 -6.091 0.915 1.00 91.81 72 SER A C 1
ATOM 528 O O . SER A 1 72 ? -7.676 -6.864 1.445 1.00 91.81 72 SER A O 1
ATOM 530 N N . ILE A 1 73 ? -8.972 -5.028 1.533 1.00 92.12 73 ILE A N 1
ATOM 531 C CA . ILE A 1 73 ? -8.742 -4.696 2.937 1.00 92.12 73 ILE A CA 1
ATOM 532 C C . ILE A 1 73 ? -10.037 -4.950 3.698 1.00 92.12 73 ILE A C 1
ATOM 534 O O . ILE A 1 73 ? -11.095 -4.458 3.304 1.00 92.12 73 ILE A O 1
ATOM 538 N N . SER A 1 74 ? -9.935 -5.705 4.784 1.00 92.25 74 SER A N 1
ATOM 539 C CA . SER A 1 74 ? -11.036 -5.944 5.714 1.00 92.25 74 SER A CA 1
ATOM 540 C C . SER A 1 74 ? -10.637 -5.446 7.094 1.00 92.25 74 SER A C 1
ATOM 542 O O . SER A 1 74 ? -9.521 -5.712 7.540 1.00 92.25 74 SER A O 1
ATOM 544 N N . ILE A 1 75 ? -11.531 -4.710 7.745 1.00 92.44 75 ILE A N 1
ATOM 545 C CA . ILE A 1 75 ? -11.320 -4.135 9.073 1.00 92.44 75 ILE A CA 1
ATOM 546 C C . ILE A 1 75 ? -12.451 -4.620 9.976 1.00 92.44 75 ILE A C 1
ATOM 548 O O . ILE A 1 75 ? -13.625 -4.468 9.633 1.00 92.44 75 ILE A O 1
ATOM 552 N N . TYR A 1 76 ? -12.088 -5.202 11.115 1.00 89.94 76 TYR A N 1
ATOM 553 C CA . TYR A 1 76 ? -13.017 -5.814 12.059 1.00 89.94 76 TYR A CA 1
ATOM 554 C C . TYR A 1 76 ? -12.814 -5.230 13.454 1.00 89.94 76 TYR A C 1
ATOM 556 O O . TYR A 1 76 ? -11.688 -5.167 13.942 1.00 89.94 76 TYR A O 1
ATOM 564 N N . GLN A 1 77 ? -13.909 -4.871 14.116 1.00 89.44 77 GLN A N 1
ATOM 565 C CA . GLN A 1 77 ? -13.923 -4.491 15.526 1.00 89.44 77 GLN A CA 1
ATOM 566 C C . GLN A 1 77 ? -15.080 -5.211 16.216 1.00 89.44 77 GLN A C 1
ATOM 568 O O . GLN A 1 77 ? -16.166 -5.342 15.651 1.00 89.44 77 GLN A O 1
ATOM 573 N N . GLU A 1 78 ? -14.863 -5.670 17.445 1.00 84.94 78 GLU A N 1
ATOM 5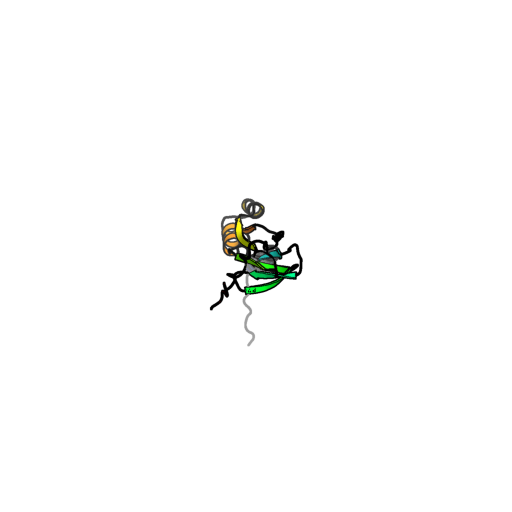74 C CA . GLU A 1 78 ? -15.920 -6.289 18.242 1.00 84.94 78 GLU A CA 1
ATOM 575 C C . GLU A 1 78 ? -17.067 -5.299 18.506 1.00 84.94 78 GLU A C 1
ATOM 577 O O . GLU A 1 78 ? -16.840 -4.184 18.970 1.00 84.94 78 GLU A O 1
ATOM 582 N N . GLY A 1 79 ? -18.303 -5.708 18.201 1.00 82.00 79 GLY A N 1
ATOM 583 C CA . GLY A 1 79 ? -19.498 -4.869 18.362 1.00 82.00 79 GLY A CA 1
ATOM 584 C C . GLY A 1 79 ? -19.765 -3.883 17.217 1.00 82.00 79 GLY A C 1
ATOM 585 O O . GLY A 1 79 ? -20.721 -3.113 17.302 1.00 82.00 79 GLY A O 1
ATOM 586 N N . TYR A 1 80 ? -18.973 -3.920 16.142 1.00 86.50 80 TYR A N 1
ATOM 587 C CA . TYR A 1 80 ? -19.138 -3.066 14.962 1.00 86.50 80 TYR A CA 1
ATOM 588 C C . TYR A 1 80 ? -19.280 -3.890 13.680 1.00 86.50 80 TYR A C 1
ATOM 590 O O . TYR A 1 80 ? -18.814 -5.028 13.594 1.00 86.50 80 TYR A O 1
ATOM 598 N N . GLU A 1 81 ? -19.924 -3.309 12.670 1.00 84.69 81 GLU A N 1
ATOM 599 C CA . GLU A 1 81 ? -20.019 -3.927 11.352 1.00 84.69 81 GLU A CA 1
ATOM 600 C C . GLU A 1 81 ? -18.637 -3.992 10.671 1.00 84.69 81 GLU A C 1
ATOM 602 O O . GLU A 1 81 ? -17.921 -2.983 10.632 1.00 84.69 81 GLU A O 1
ATOM 607 N N . PRO A 1 82 ? -18.247 -5.152 10.103 1.00 86.25 82 PRO A N 1
ATOM 608 C CA . PRO A 1 82 ? -17.017 -5.274 9.331 1.00 86.25 82 PRO A CA 1
ATOM 609 C C . PRO A 1 82 ? -16.991 -4.315 8.141 1.00 86.25 82 PRO A C 1
ATOM 611 O O . PRO A 1 82 ? -17.912 -4.286 7.323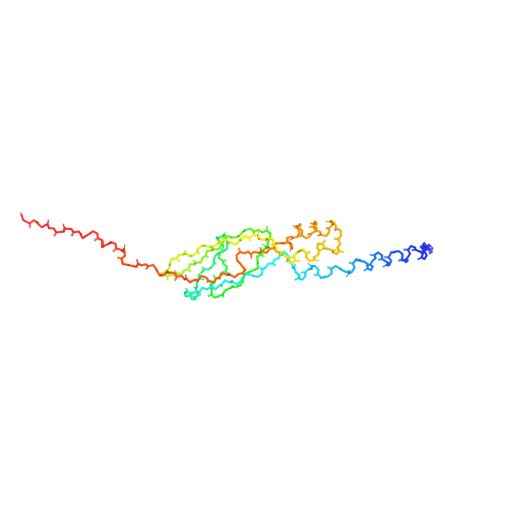 1.00 86.25 82 PRO A O 1
ATOM 614 N N . HIS A 1 83 ? -15.897 -3.569 7.999 1.00 87.56 83 HIS A N 1
ATOM 615 C CA . HIS A 1 83 ? -15.697 -2.686 6.858 1.00 87.56 83 HIS A CA 1
ATOM 616 C C . HIS A 1 83 ? -14.792 -3.347 5.818 1.00 87.56 83 HIS A C 1
ATOM 618 O O . HIS A 1 83 ? -13.673 -3.763 6.123 1.00 87.56 83 HIS A O 1
ATOM 624 N N . HIS A 1 84 ? -15.251 -3.393 4.567 1.00 90.50 84 HIS A N 1
ATOM 625 C CA . HIS A 1 84 ? -14.490 -3.929 3.441 1.00 90.50 84 HIS A CA 1
ATOM 626 C C . HIS A 1 84 ? -14.229 -2.838 2.407 1.00 90.50 84 HIS A C 1
ATOM 628 O O . HIS A 1 84 ? -15.156 -2.188 1.923 1.00 90.50 84 HIS A O 1
ATOM 634 N N . THR A 1 85 ? -12.968 -2.673 2.020 1.00 87.81 85 THR A N 1
ATOM 635 C CA . THR A 1 85 ? -12.568 -1.760 0.947 1.00 87.81 85 THR A CA 1
ATOM 636 C C . THR A 1 85 ? -11.568 -2.426 0.013 1.00 87.81 85 THR A C 1
ATOM 638 O O . THR A 1 85 ? -10.900 -3.397 0.365 1.00 87.81 85 THR A O 1
ATOM 641 N N . THR A 1 86 ? -11.473 -1.937 -1.216 1.00 88.94 86 THR A N 1
ATOM 642 C CA . THR A 1 86 ? -10.571 -2.491 -2.226 1.00 88.94 86 THR A CA 1
ATOM 643 C C . THR A 1 86 ? -9.633 -1.406 -2.717 1.00 88.94 86 THR A C 1
ATOM 645 O O . THR A 1 86 ? -10.078 -0.398 -3.257 1.00 88.94 86 THR A O 1
ATOM 648 N N . LEU A 1 87 ? -8.331 -1.640 -2.575 1.00 86.38 87 LEU A N 1
ATOM 649 C CA . LEU A 1 87 ? -7.298 -0.793 -3.152 1.00 86.38 87 LEU A CA 1
ATOM 650 C C . LEU A 1 87 ? -7.025 -1.223 -4.583 1.00 86.38 87 LEU A C 1
ATOM 652 O O . LEU A 1 87 ? -6.593 -2.357 -4.819 1.00 86.38 87 LEU A O 1
ATOM 656 N N . ARG A 1 88 ? -7.227 -0.311 -5.533 1.00 84.50 88 ARG A N 1
ATOM 657 C CA . ARG A 1 88 ? -7.025 -0.590 -6.960 1.00 84.50 88 ARG A CA 1
ATOM 658 C C . ARG A 1 88 ? -5.837 0.190 -7.525 1.00 84.50 88 ARG A C 1
ATOM 660 O O . ARG A 1 88 ? -5.644 1.347 -7.156 1.00 84.50 88 ARG A O 1
ATOM 667 N N . PRO A 1 89 ? -5.069 -0.395 -8.463 1.00 79.50 89 PRO A N 1
ATOM 668 C CA . PRO A 1 89 ? -4.061 0.335 -9.226 1.00 79.50 89 PRO A CA 1
ATOM 669 C C . PRO A 1 89 ? -4.698 1.418 -10.111 1.00 79.50 89 PRO A C 1
ATOM 671 O O . PRO A 1 89 ? -5.260 1.130 -11.168 1.00 79.50 89 PRO A O 1
ATOM 674 N N . GLY A 1 90 ? -4.587 2.678 -9.705 1.00 72.25 90 GLY A N 1
ATOM 675 C CA . GLY A 1 90 ? -4.835 3.850 -10.540 1.00 72.25 90 GLY A CA 1
ATOM 676 C C . GLY A 1 90 ? -3.566 4.287 -11.275 1.00 72.25 90 GLY A C 1
ATOM 677 O O . GLY A 1 90 ? -2.451 3.996 -10.846 1.00 72.25 90 GLY A O 1
ATOM 678 N N . ARG A 1 91 ? -3.704 4.991 -12.402 1.00 62.84 91 ARG A N 1
ATOM 679 C CA . ARG A 1 91 ? -2.561 5.638 -13.070 1.00 62.84 91 ARG A CA 1
ATOM 680 C C . ARG A 1 91 ? -2.231 6.938 -12.344 1.00 62.84 91 ARG A C 1
ATOM 682 O O . ARG A 1 91 ? -3.087 7.815 -12.265 1.00 62.84 91 ARG A O 1
ATOM 689 N N . SER A 1 92 ? -1.000 7.090 -11.865 1.00 60.50 92 SER A N 1
ATOM 690 C CA . SER A 1 92 ? -0.574 8.349 -11.249 1.00 60.50 92 SER A CA 1
ATOM 691 C C . SER A 1 92 ? -0.170 9.359 -12.330 1.00 60.50 92 SER A C 1
ATOM 693 O O . SER A 1 92 ? 0.617 9.045 -13.223 1.00 60.50 92 SER A O 1
ATOM 695 N N . LEU A 1 93 ? -0.682 10.594 -12.268 1.00 55.31 93 LEU A N 1
ATOM 696 C CA . LEU A 1 93 ? -0.296 11.648 -13.220 1.00 55.31 93 LEU A CA 1
ATOM 697 C C . LEU A 1 93 ? 1.183 12.062 -13.091 1.00 55.31 93 LEU A C 1
ATOM 699 O O . LEU A 1 93 ? 1.736 12.609 -14.043 1.00 55.31 93 LEU A O 1
ATOM 703 N N . TRP A 1 94 ? 1.855 11.765 -11.973 1.00 53.69 94 TRP A N 1
ATOM 7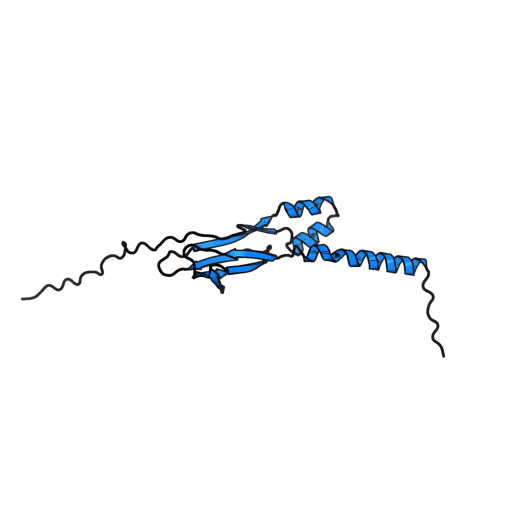04 C CA . TRP A 1 94 ? 3.290 12.038 -11.803 1.00 53.69 94 TRP A CA 1
ATOM 705 C C . TRP A 1 94 ? 4.173 11.153 -12.696 1.00 53.69 94 TRP A C 1
ATOM 707 O O . TRP A 1 94 ? 5.218 11.596 -13.169 1.00 53.69 94 TRP A O 1
ATOM 717 N N . ALA A 1 95 ? 3.697 9.957 -13.050 1.00 51.91 95 ALA A N 1
ATOM 718 C CA . ALA A 1 95 ? 4.334 9.103 -14.048 1.00 51.91 95 ALA A CA 1
ATOM 719 C C . ALA A 1 95 ? 4.414 9.753 -15.447 1.00 51.91 95 ALA A C 1
ATOM 721 O O . ALA A 1 95 ? 5.247 9.389 -16.275 1.00 51.91 95 ALA A O 1
ATOM 722 N N . THR A 1 96 ? 3.585 10.769 -15.699 1.00 51.97 96 THR A N 1
ATOM 723 C CA . THR A 1 96 ? 3.588 11.551 -16.942 1.00 51.97 96 THR A CA 1
ATOM 724 C C . THR A 1 96 ? 4.740 12.562 -17.004 1.00 51.97 96 THR A C 1
ATOM 726 O O . THR A 1 96 ? 5.081 13.018 -18.089 1.00 51.97 96 THR A O 1
ATOM 729 N N . VAL A 1 97 ? 5.389 12.909 -15.884 1.00 53.44 97 VAL A N 1
ATOM 730 C CA . VAL A 1 97 ? 6.502 13.883 -15.881 1.00 53.44 97 VAL A CA 1
ATOM 731 C C . VAL A 1 97 ? 7.786 13.273 -16.472 1.00 53.44 97 VAL A C 1
ATOM 733 O O . VAL A 1 97 ? 8.545 13.976 -17.136 1.00 53.44 97 VAL A O 1
ATOM 736 N N . ASN A 1 98 ? 7.974 11.949 -16.377 1.00 49.78 98 ASN A N 1
ATOM 737 C CA . ASN A 1 98 ? 9.028 11.225 -17.110 1.00 49.78 98 ASN A CA 1
ATOM 738 C C . ASN A 1 98 ? 8.696 10.986 -18.596 1.00 49.78 98 ASN A C 1
ATOM 740 O O . ASN A 1 98 ? 9.597 10.688 -19.381 1.00 49.78 98 ASN A O 1
ATOM 744 N N . LEU A 1 99 ? 7.431 11.150 -19.005 1.00 49.41 99 LEU A N 1
ATOM 745 C CA . LEU A 1 99 ? 6.965 10.887 -20.374 1.00 49.41 99 LEU A CA 1
ATOM 746 C C . LEU A 1 99 ? 7.562 11.857 -21.407 1.00 49.41 99 LEU A C 1
ATOM 748 O O . LEU A 1 99 ? 7.627 11.531 -22.589 1.00 49.41 99 LEU A O 1
ATOM 752 N N . LEU A 1 100 ? 8.013 13.036 -20.966 1.00 51.31 100 LEU A N 1
ATOM 753 C CA . LEU A 1 100 ? 8.590 14.066 -21.832 1.00 51.31 100 LEU A CA 1
ATOM 754 C C . LEU A 1 100 ? 10.123 14.021 -21.934 1.00 51.31 100 LEU A C 1
ATOM 756 O O . LEU A 1 100 ? 10.654 14.642 -22.851 1.00 51.31 100 LEU A O 1
ATOM 760 N N . ASN A 1 101 ? 10.842 13.303 -21.055 1.00 46.81 101 ASN A N 1
ATOM 761 C CA . ASN A 1 101 ? 12.304 13.444 -20.978 1.00 46.81 101 ASN A CA 1
ATOM 762 C C . ASN A 1 101 ? 13.136 12.304 -21.588 1.00 46.81 101 ASN A C 1
ATOM 764 O O . ASN A 1 101 ? 14.285 12.556 -21.919 1.00 46.81 101 ASN A O 1
ATOM 768 N N . PHE A 1 102 ? 12.640 11.080 -21.796 1.00 44.12 102 PHE A N 1
ATOM 769 C CA . PHE A 1 102 ? 13.453 10.039 -22.447 1.00 44.12 102 PHE A CA 1
ATOM 770 C C . PHE A 1 102 ? 12.553 8.967 -23.076 1.00 44.12 102 PHE A C 1
ATOM 772 O O . PHE A 1 102 ? 11.711 8.405 -22.394 1.00 44.12 102 PHE A O 1
ATOM 779 N N . PHE A 1 103 ? 12.742 8.743 -24.382 1.00 50.28 103 PHE A N 1
ATOM 780 C CA . PHE A 1 103 ? 12.230 7.695 -25.280 1.00 50.28 103 PHE A CA 1
ATOM 781 C C . PHE A 1 103 ? 11.458 6.493 -24.672 1.00 50.28 103 PHE A C 1
ATOM 783 O O . PHE A 1 103 ? 11.708 6.036 -23.562 1.00 50.28 103 PHE A O 1
ATOM 790 N N . VAL A 1 104 ? 10.615 5.872 -25.511 1.00 60.97 104 VAL A N 1
ATOM 791 C CA . VAL A 1 104 ? 9.854 4.609 -25.325 1.00 60.97 104 VAL A CA 1
ATOM 792 C C . VAL A 1 104 ? 10.425 3.575 -24.318 1.00 60.97 104 VAL A C 1
ATOM 794 O O . VAL A 1 104 ? 9.615 2.997 -23.589 1.00 60.97 104 VAL A O 1
ATOM 797 N N . PRO A 1 105 ? 11.750 3.319 -24.198 1.00 60.47 105 PRO A N 1
ATOM 798 C CA . PRO A 1 105 ? 12.284 2.420 -23.173 1.00 60.47 105 PRO A CA 1
ATOM 799 C C . PRO A 1 105 ? 11.939 2.807 -21.728 1.00 60.47 105 PRO A C 1
ATOM 801 O O . PRO A 1 105 ? 11.675 1.913 -20.928 1.00 60.47 105 PRO A O 1
ATOM 804 N N . GLY A 1 106 ? 11.901 4.101 -21.387 1.00 59.31 106 GLY A N 1
ATOM 805 C CA . GLY A 1 106 ? 11.603 4.552 -20.020 1.00 59.31 106 GLY A CA 1
ATOM 806 C C . GLY A 1 106 ? 10.189 4.166 -19.586 1.00 59.31 106 GLY A C 1
ATOM 807 O O . GLY A 1 106 ? 10.000 3.554 -18.540 1.00 59.31 106 GLY A O 1
ATOM 808 N N . LEU A 1 107 ? 9.209 4.390 -20.468 1.00 62.91 107 LEU A N 1
ATOM 809 C CA . LEU A 1 107 ? 7.817 3.999 -20.241 1.00 62.91 107 LEU A CA 1
ATOM 810 C C . LEU A 1 107 ? 7.660 2.480 -20.077 1.00 62.91 107 LEU A C 1
ATOM 812 O O . LEU A 1 107 ? 6.848 2.026 -19.273 1.00 62.91 107 LEU A O 1
ATOM 816 N N . LEU A 1 108 ? 8.437 1.689 -20.823 1.00 66.56 108 LEU A N 1
ATOM 817 C CA . LEU A 1 108 ? 8.405 0.230 -20.721 1.00 66.56 108 LEU A CA 1
ATOM 818 C C . LEU A 1 108 ? 8.944 -0.247 -19.364 1.00 66.56 108 LEU A C 1
ATOM 820 O O . LEU A 1 108 ? 8.336 -1.108 -18.724 1.00 66.56 108 LEU A O 1
ATOM 824 N N . VAL A 1 109 ? 10.055 0.336 -18.905 1.00 65.50 109 VAL A N 1
ATOM 825 C CA . VAL A 1 109 ? 10.646 0.023 -17.597 1.00 65.50 109 VAL A CA 1
ATOM 826 C C . VAL A 1 109 ? 9.707 0.455 -16.470 1.00 65.50 109 VAL A C 1
ATOM 828 O O . VAL A 1 109 ? 9.408 -0.360 -15.598 1.00 65.50 109 VAL A O 1
ATOM 831 N N . ASP A 1 110 ? 9.149 1.661 -16.523 1.00 63.53 110 ASP A N 1
ATOM 832 C CA . ASP A 1 110 ? 8.245 2.176 -15.487 1.00 63.53 110 ASP A CA 1
ATOM 833 C C . ASP A 1 110 ? 6.917 1.394 -15.435 1.00 63.53 110 ASP A C 1
ATOM 835 O O . ASP A 1 110 ? 6.400 1.102 -14.351 1.00 63.53 110 ASP A O 1
ATOM 839 N N . ALA A 1 111 ? 6.379 0.973 -16.589 1.00 67.94 111 ALA A N 1
ATOM 840 C CA . ALA A 1 111 ? 5.198 0.106 -16.656 1.00 67.94 111 ALA A CA 1
ATOM 841 C C . ALA A 1 111 ? 5.472 -1.288 -16.081 1.00 67.94 111 ALA A C 1
ATOM 843 O O . ALA A 1 111 ? 4.643 -1.825 -15.345 1.00 67.94 111 ALA A O 1
ATOM 844 N N . SER A 1 112 ? 6.632 -1.868 -16.407 1.00 67.19 112 SER A N 1
ATOM 845 C CA . SER A 1 112 ? 7.011 -3.209 -15.949 1.00 67.19 112 SER A CA 1
ATOM 846 C C . SER A 1 112 ? 7.327 -3.255 -14.453 1.00 67.19 112 SER A C 1
ATOM 848 O O . SER A 1 112 ? 6.927 -4.194 -13.764 1.00 67.19 112 SER A O 1
ATOM 850 N N . THR A 1 113 ? 7.995 -2.224 -13.934 1.00 68.25 113 THR A N 1
ATOM 851 C CA . THR A 1 113 ? 8.294 -2.090 -12.504 1.00 68.25 113 THR A CA 1
ATOM 852 C C . THR A 1 113 ? 7.059 -1.680 -11.711 1.00 68.25 113 THR A C 1
ATOM 854 O O . THR A 1 113 ? 6.969 -1.986 -10.528 1.00 68.25 113 THR A O 1
A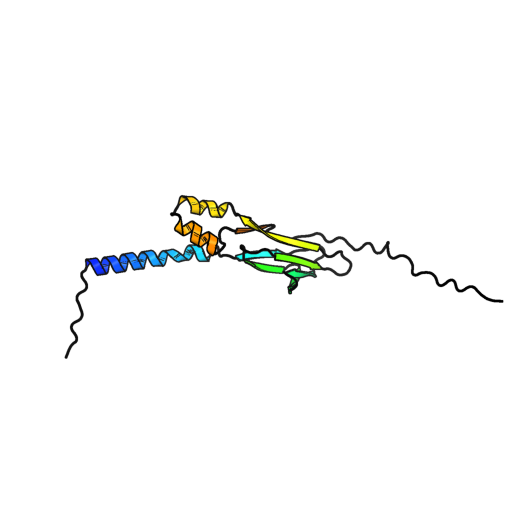TOM 857 N N . GLY A 1 114 ? 6.066 -1.062 -12.351 1.00 65.62 114 GLY A N 1
ATOM 858 C CA . GLY A 1 114 ? 4.835 -0.620 -11.706 1.00 65.62 114 GLY A CA 1
ATOM 859 C C . GLY A 1 114 ? 4.919 0.786 -11.110 1.00 65.62 114 GLY A C 1
ATOM 860 O O . GLY A 1 114 ? 3.991 1.197 -10.419 1.00 65.62 114 GLY A O 1
ATOM 861 N N . ALA A 1 115 ? 5.987 1.530 -11.412 1.00 69.12 115 ALA A N 1
ATOM 862 C CA . ALA A 1 115 ? 6.159 2.930 -11.024 1.00 69.12 115 ALA A CA 1
ATOM 863 C C . ALA A 1 115 ? 5.093 3.862 -11.643 1.00 69.12 115 ALA A C 1
ATOM 865 O O . ALA A 1 115 ? 4.881 4.968 -11.152 1.00 69.12 115 ALA A O 1
ATOM 866 N N . LEU A 1 116 ? 4.373 3.407 -12.682 1.00 70.44 116 LEU A N 1
ATOM 867 C CA . LEU A 1 116 ? 3.240 4.143 -13.262 1.00 70.44 116 LEU A CA 1
ATOM 868 C C . LEU A 1 116 ? 1.990 4.178 -12.365 1.00 70.44 116 LEU A C 1
ATOM 870 O O . LEU A 1 116 ? 1.133 5.050 -12.542 1.00 70.44 116 LEU A O 1
ATOM 874 N N . TYR A 1 117 ? 1.849 3.222 -11.446 1.00 67.88 117 TYR A N 1
ATOM 875 C CA . TYR A 1 117 ? 0.613 3.024 -10.694 1.00 67.88 117 TYR A CA 1
ATOM 876 C C . TYR A 1 117 ? 0.667 3.681 -9.312 1.00 67.88 117 TYR A C 1
ATOM 878 O O . TYR A 1 117 ? 1.736 3.860 -8.734 1.00 67.88 117 TYR A O 1
ATOM 886 N N . SER A 1 118 ? -0.501 4.003 -8.773 1.00 72.69 118 SER A N 1
ATOM 887 C CA . SER A 1 118 ? -0.745 4.390 -7.381 1.00 72.69 118 SER A CA 1
ATOM 888 C C . SER A 1 118 ? -1.986 3.656 -6.891 1.00 72.69 118 SER A C 1
ATOM 890 O O . SER A 1 118 ? -2.941 3.516 -7.650 1.00 72.69 118 SER A O 1
ATOM 892 N N . LEU A 1 119 ? -1.981 3.178 -5.652 1.00 74.19 119 LEU A N 1
ATOM 893 C CA . LEU A 1 119 ? -3.163 2.561 -5.057 1.00 74.19 119 LEU A CA 1
ATOM 894 C C . LEU A 1 119 ? -4.119 3.652 -4.580 1.00 74.19 119 LEU A C 1
ATOM 896 O O . LEU A 1 119 ? -3.702 4.554 -3.850 1.00 74.19 119 LEU A O 1
ATOM 900 N N . ASP A 1 120 ? -5.371 3.547 -5.016 1.00 71.62 120 ASP A N 1
ATOM 901 C CA . ASP A 1 120 ? -6.472 4.419 -4.617 1.00 71.62 120 ASP A CA 1
ATOM 902 C C . ASP A 1 120 ? -7.519 3.599 -3.836 1.00 71.62 120 ASP A C 1
ATOM 904 O O . ASP A 1 120 ? -7.880 2.507 -4.303 1.00 71.62 120 ASP A O 1
ATOM 908 N N . PRO A 1 121 ? -7.985 4.080 -2.667 1.00 73.00 121 PRO A N 1
ATOM 909 C CA . PRO A 1 121 ? -7.531 5.283 -1.954 1.00 73.00 121 PRO A CA 1
ATOM 910 C C . PRO A 1 121 ? -6.149 5.105 -1.293 1.00 73.00 121 PRO A C 1
ATOM 912 O O . PRO A 1 121 ? -5.779 4.017 -0.862 1.00 73.00 121 PRO A O 1
ATOM 915 N N . GLY A 1 122 ? -5.364 6.184 -1.193 1.00 61.81 122 GLY A N 1
ATOM 916 C CA . GLY A 1 122 ? -4.017 6.142 -0.594 1.00 61.81 122 GLY A CA 1
ATOM 917 C C . GLY A 1 122 ? -3.996 6.008 0.936 1.00 61.81 122 GLY A C 1
ATOM 918 O O . GLY A 1 122 ? -2.978 5.620 1.507 1.00 61.81 122 GLY A O 1
ATOM 919 N N . THR A 1 123 ? -5.125 6.296 1.580 1.00 67.19 123 THR A N 1
ATOM 920 C CA . THR A 1 123 ? -5.341 6.196 3.024 1.00 67.19 123 THR A CA 1
ATOM 921 C C . THR A 1 123 ? -6.723 5.608 3.251 1.00 67.19 123 THR A C 1
ATOM 923 O O . THR A 1 123 ? -7.682 6.001 2.584 1.00 67.19 123 THR A O 1
ATOM 926 N N . VAL A 1 124 ? -6.822 4.668 4.184 1.00 76.62 124 VAL A N 1
ATOM 927 C CA . VAL A 1 124 ? -8.086 4.037 4.565 1.00 76.62 124 VAL A CA 1
ATOM 928 C C . VAL A 1 124 ? -8.353 4.413 6.016 1.00 76.62 124 VAL A C 1
ATOM 930 O O . VAL A 1 124 ? -7.644 3.952 6.902 1.00 76.62 124 VAL A O 1
ATOM 933 N N . ALA A 1 125 ? -9.344 5.277 6.236 1.00 76.56 125 ALA A N 1
ATOM 934 C CA . ALA A 1 125 ? -9.758 5.738 7.561 1.00 76.56 125 ALA A CA 1
ATOM 935 C C . ALA A 1 125 ? -11.290 5.643 7.725 1.00 76.56 125 ALA A C 1
ATOM 937 O O . ALA A 1 125 ? -11.970 6.671 7.733 1.00 76.56 125 ALA A O 1
ATOM 938 N N . PRO A 1 126 ? -11.875 4.430 7.751 1.00 77.81 126 PRO A N 1
ATOM 939 C CA . PRO A 1 126 ? -13.305 4.260 7.963 1.00 77.81 126 PRO A CA 1
ATOM 940 C C . PRO A 1 126 ? -13.727 4.593 9.397 1.00 77.81 126 PRO A C 1
ATOM 942 O O . PRO A 1 126 ? -13.041 4.284 10.374 1.00 77.81 126 PRO A O 1
ATOM 945 N N . GLU A 1 127 ? -14.922 5.162 9.500 1.00 82.06 127 GLU A N 1
ATOM 946 C CA . GLU A 1 127 ? -15.691 5.245 10.738 1.00 82.06 127 GLU A CA 1
ATOM 947 C C . GLU A 1 127 ? -16.615 4.022 10.796 1.00 82.06 127 GLU A C 1
ATOM 949 O O . GLU A 1 127 ? -17.423 3.805 9.886 1.00 82.06 127 GLU A O 1
ATOM 954 N N . LEU A 1 128 ? -16.436 3.170 11.808 1.00 79.88 128 LEU A N 1
ATOM 955 C CA . LEU A 1 128 ? -17.180 1.918 11.919 1.00 79.88 128 LEU A CA 1
ATOM 956 C C . LEU A 1 128 ? -18.558 2.168 12.533 1.00 79.88 128 LEU A C 1
ATOM 958 O O . LEU A 1 128 ? -18.696 2.912 13.505 1.00 79.88 128 LEU A O 1
ATOM 962 N N . GLN A 1 129 ? -19.576 1.499 11.992 1.00 82.31 129 GLN A N 1
ATOM 963 C CA . GLN A 1 129 ? -20.936 1.577 12.518 1.00 82.31 129 GLN A CA 1
ATOM 964 C C . GLN A 1 129 ? -21.146 0.489 13.578 1.00 82.31 129 GLN A C 1
ATOM 966 O O . GLN A 1 129 ? -20.766 -0.660 13.341 1.00 82.31 129 GLN A O 1
ATOM 971 N N . PRO A 1 130 ? -21.695 0.825 14.758 1.00 80.06 130 PRO A N 1
ATOM 972 C CA . PRO A 1 130 ? -22.017 -0.173 15.768 1.00 80.06 130 PRO A CA 1
ATOM 973 C C . PRO A 1 130 ? -23.104 -1.113 15.242 1.00 80.06 130 PRO A C 1
ATOM 975 O O . PRO A 1 130 ? -24.026 -0.679 14.552 1.00 80.06 130 PRO A O 1
ATOM 978 N N . VAL A 1 131 ? -23.013 -2.396 15.587 1.00 79.56 131 VAL A N 1
ATOM 979 C CA . VAL A 1 131 ? -24.066 -3.362 15.255 1.00 79.56 131 VAL A CA 1
ATOM 980 C C . VAL A 1 131 ? -25.286 -3.047 16.119 1.00 79.56 131 VAL A C 1
ATOM 982 O O . VAL A 1 131 ? -25.225 -3.150 17.349 1.00 79.56 131 VAL A O 1
ATOM 985 N N . ASP A 1 132 ? -26.398 -2.667 15.488 1.00 73.88 132 ASP A N 1
ATOM 986 C CA . ASP A 1 132 ? -27.656 -2.386 16.182 1.00 73.88 132 ASP A CA 1
ATOM 987 C C . ASP A 1 132 ? -28.163 -3.657 16.885 1.00 73.88 132 ASP A C 1
ATOM 989 O O . ASP A 1 132 ? -28.808 -4.533 16.310 1.00 73.88 132 ASP A O 1
ATOM 993 N N . SER A 1 133 ? -27.874 -3.750 18.183 1.00 61.12 133 SER A N 1
ATOM 994 C CA . SER A 1 133 ? -28.272 -4.860 19.061 1.00 61.12 133 SER A CA 1
ATOM 995 C C . SER A 1 133 ? -29.786 -4.902 19.343 1.00 61.12 133 SER A C 1
ATOM 997 O O . SER A 1 133 ? -30.257 -5.762 20.082 1.00 61.12 133 SER A O 1
ATOM 999 N N . THR A 1 134 ? -30.566 -3.974 18.784 1.00 58.81 134 THR A N 1
ATOM 1000 C CA . THR A 1 134 ? -32.022 -3.855 18.977 1.00 58.81 134 THR A CA 1
ATOM 1001 C C . THR A 1 134 ? -32.843 -4.744 18.041 1.00 58.81 134 THR A C 1
ATOM 1003 O O . THR A 1 134 ? -34.047 -4.870 18.248 1.00 58.81 134 THR A O 1
ATOM 1006 N N . ALA A 1 135 ? -32.212 -5.403 17.062 1.00 57.84 135 ALA A N 1
ATOM 1007 C CA . ALA A 1 135 ? -32.850 -6.372 16.166 1.00 57.84 135 ALA A CA 1
ATOM 1008 C C . ALA A 1 135 ? -32.530 -7.838 16.525 1.00 57.84 135 ALA A C 1
ATOM 1010 O O . ALA A 1 135 ? -32.625 -8.725 15.678 1.00 57.84 135 ALA A O 1
ATOM 1011 N N . VAL A 1 136 ? -32.145 -8.112 17.776 1.00 56.38 136 VAL A N 1
ATOM 1012 C CA . VAL A 1 136 ? -32.230 -9.473 18.315 1.00 56.38 136 VAL A CA 1
ATOM 1013 C C . VAL A 1 136 ? -33.703 -9.713 18.619 1.00 56.38 136 VAL 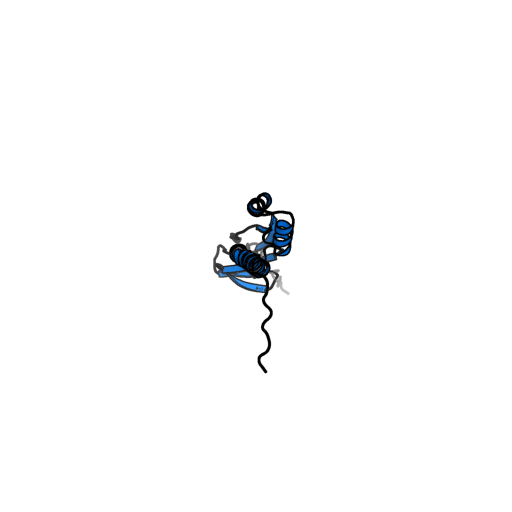A C 1
ATOM 1015 O O . VAL A 1 136 ? -34.205 -9.263 19.649 1.00 56.38 136 VAL A O 1
ATOM 1018 N N . ASP A 1 137 ? -34.402 -10.370 17.689 1.00 60.22 137 ASP A N 1
ATOM 1019 C CA . ASP A 1 137 ? -35.708 -10.965 17.967 1.00 60.22 137 ASP A CA 1
ATOM 1020 C C . ASP A 1 137 ? -35.617 -11.675 19.327 1.00 60.22 137 ASP A C 1
ATOM 1022 O O . ASP A 1 137 ? -34.676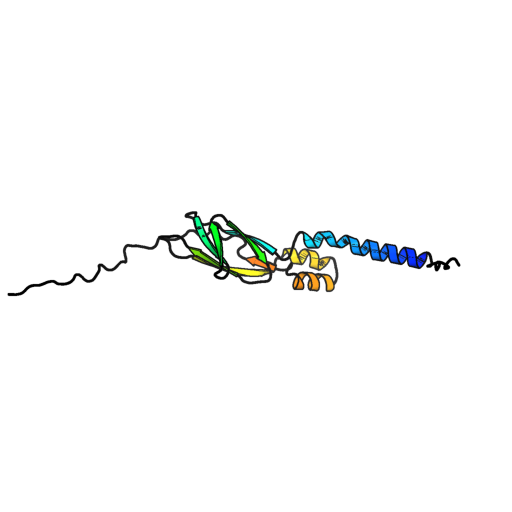 -12.455 19.539 1.00 60.22 137 ASP A O 1
ATOM 1026 N N . PRO A 1 138 ? -36.525 -11.389 20.281 1.00 66.56 138 PRO A N 1
ATOM 1027 C CA . PRO A 1 138 ? -36.526 -12.114 21.538 1.00 66.56 138 PRO A CA 1
ATOM 1028 C C . PRO A 1 138 ? -36.580 -13.615 21.221 1.00 66.56 138 PRO A C 1
ATOM 1030 O O . PRO A 1 138 ? -37.308 -14.010 20.302 1.00 66.56 138 PRO A O 1
ATOM 1033 N N . PRO A 1 139 ? -35.805 -14.459 21.933 1.00 67.75 139 PRO A N 1
ATOM 1034 C CA . PRO A 1 139 ? -35.894 -15.902 21.750 1.00 67.75 139 PRO A CA 1
ATOM 1035 C C . PRO A 1 139 ? -37.371 -16.304 21.853 1.00 67.75 139 PRO A C 1
ATOM 1037 O O . PRO A 1 139 ? -38.070 -15.719 22.689 1.00 67.75 139 PRO A O 1
ATOM 1040 N N . PRO A 1 140 ? -37.868 -17.231 21.007 1.00 64.06 140 PRO A N 1
ATOM 1041 C CA . PRO A 1 140 ? -39.256 -17.661 21.073 1.00 64.06 140 PRO A CA 1
ATOM 1042 C C . PRO A 1 140 ? -39.531 -18.054 22.518 1.00 64.06 140 PRO A C 1
ATOM 1044 O O . PRO A 1 140 ? -38.892 -18.959 23.050 1.00 64.06 140 PRO A O 1
ATOM 1047 N N . SER A 1 141 ? -40.399 -17.289 23.178 1.00 60.00 141 SER A N 1
ATOM 1048 C CA . SER A 1 141 ? -40.839 -17.593 24.525 1.00 60.00 141 SER A CA 1
ATOM 1049 C C . SER A 1 141 ? -41.482 -18.964 24.450 1.00 60.00 141 SER A C 1
ATOM 1051 O O . SER A 1 141 ? -42.530 -19.105 23.818 1.00 60.00 141 SER A O 1
ATOM 1053 N N . ASP A 1 142 ? -40.819 -19.961 25.030 1.00 57.53 142 ASP A N 1
ATOM 1054 C CA . ASP A 1 142 ? -41.402 -21.263 25.292 1.00 57.53 142 ASP A CA 1
ATOM 1055 C C . ASP A 1 142 ? -42.733 -21.014 26.016 1.00 57.53 142 ASP A C 1
ATOM 1057 O O . ASP A 1 142 ? -42.761 -20.625 27.186 1.00 57.53 142 ASP A O 1
ATOM 1061 N N . GLU A 1 143 ? -43.847 -21.148 25.289 1.00 59.19 143 GLU A N 1
ATOM 1062 C CA . GLU A 1 143 ? -45.184 -21.166 25.870 1.00 59.19 143 GLU A CA 1
ATOM 1063 C C . GLU A 1 143 ? -45.318 -22.459 26.676 1.00 59.19 143 GLU A C 1
ATOM 1065 O O . GLU A 1 143 ? -45.837 -23.481 26.228 1.00 59.19 143 GLU A O 1
ATOM 1070 N N . GLU A 1 144 ? -44.809 -22.406 27.900 1.00 59.34 144 GLU A N 1
ATOM 1071 C CA . GLU A 1 144 ? -45.127 -23.338 28.962 1.00 59.34 144 GLU A CA 1
ATOM 1072 C C . GLU A 1 144 ? -46.524 -22.978 29.503 1.00 59.34 144 GLU A C 1
ATOM 1074 O O . GLU A 1 144 ? -46.694 -22.176 30.419 1.00 59.34 144 GLU A O 1
ATOM 1079 N N . GLY A 1 145 ? -47.555 -23.558 28.891 1.00 51.88 145 GLY A N 1
ATOM 1080 C CA . GLY A 1 145 ? -48.900 -23.681 29.455 1.00 51.88 145 GLY A CA 1
ATOM 1081 C C . GLY A 1 145 ? -49.333 -25.131 29.256 1.00 51.88 145 GLY A C 1
ATOM 1082 O O . GLY A 1 145 ? -49.605 -25.555 28.143 1.00 51.88 145 GLY A O 1
ATOM 1083 N N . GLY A 1 146 ? -49.286 -26.001 30.257 1.00 52.41 146 GLY A N 1
ATOM 1084 C CA . GLY A 1 146 ? -50.008 -25.846 31.511 1.00 52.41 146 GLY A CA 1
ATOM 1085 C C . GLY A 1 146 ? -51.223 -26.767 31.445 1.00 52.41 146 GLY A C 1
ATOM 1086 O O . GLY A 1 146 ? -52.287 -26.366 30.986 1.00 52.41 146 GLY A O 1
ATOM 1087 N N . ALA A 1 147 ? -51.030 -28.019 31.869 1.00 50.97 147 ALA A N 1
ATOM 1088 C CA . ALA A 1 147 ? -52.119 -28.925 32.227 1.00 50.97 147 ALA A CA 1
ATOM 1089 C C . ALA A 1 147 ? -52.986 -28.274 33.325 1.00 50.97 147 ALA A C 1
ATOM 1091 O O . ALA A 1 147 ? -52.473 -27.471 34.115 1.00 50.97 147 ALA A O 1
ATOM 1092 N N . PRO A 1 148 ? -54.285 -28.589 33.389 1.00 62.75 148 PRO A N 1
ATOM 1093 C CA . PRO A 1 148 ? -54.696 -29.848 34.024 1.00 62.75 148 PRO A CA 1
ATOM 1094 C C . PRO A 1 148 ? -55.584 -30.760 33.166 1.00 62.75 148 PRO A C 1
ATOM 1096 O O . PRO A 1 148 ? -56.393 -30.247 32.361 1.00 62.75 148 PRO A O 1
#

Radius of gyration: 29.33 Å; Cα contacts (8 Å, |Δi|>4): 199; chains: 1; bounding box: 113×44×62 Å

Secondary structure (DSSP, 8-state):
-PPPPP---HHHHHHHHHHHHHTTTTGGGGTS-SEEEEEE--BSSS-EEEETTEEEEESSEEEEEETTS-EEEEEE-TTBPPEEEEEEEEEPGGGGTGGGTS-THHHHHHHHHTTTEEEESSEE-PBPPBP-GGG-------------

Nearest PDB structures (foldseek):
  3g3l-assembly1_A  TM=7.182E-01  e=3.747E-02  Bacteroides fragilis NCTC 9343
  8r50-assembly1_A  TM=6.921E-01  e=2.881E-01  Mus musculus
  7bam-assembly1_B  TM=5.105E-01  e=7.084E-01  Homo sapiens

pLDDT: mean 73.15, std 14.11, range [44.12, 94.62]

Sequence (148 aa):
MPKSIPLVPSALRSLLVLVASVGMVGCATLIHGSSQEIVVESTPSEAQVEVNGRPVGETPTTTVLKRNREYSISIYQEGYEPHHTTLRPGRSLWATVNLLNFFVPGLLVDASTGALYSLDPGTVAPELQPVDSTAVDPPPSDEEGGAP

Mean predicted aligned error: 16.57 Å

Organism: NCBI:txid146919

Foldseek 3Di:
DDDDDDDDDPVVVVVVVVVVVVVVPPPPAPVLFQKAKEFEAEVVWQWFKDKQNHTDGTPRDIDIGGQQDKIWIWTGDPQWDIDIDMWHWDFDCVLCVVVPPDDPVVVVVCVVRNSRTDTPPRYHYDYTHGDPPVPPDPDPPPPPDDDD

InterPro domains:
  IPR013229 PEGA [PF08308] (37-98)